Protein AF-A0A960IQA6-F1 (afdb_monomer_lite)

Foldseek 3Di:
DPCDDPVNVVVVVLVVVQVVCVVVVHDSCCSVVVPDCVCVVVVVVVVVVQCVQEDVPADDDKDWDPVVDPPIHIYHDPPDQEDDDDPRNVVVVVVVVVQRPDPPDNDDDDDDDDHRDPD

pLDDT: mean 88.97, std 11.74, range [44.94, 98.38]

Secondary structure (DSSP, 8-state):
--TTSHHHHHHHHHHHHHHHHHHHT--GGGGGGGG-TTTHHHHHHHHHHHHHHH-TT--S-EEEESTTSTT-EEEE----SS---THHHHHHHHHHHHHHTSTT------S--PPP---

Sequence (119 aa):
SELFGPDATEDLHLELLSESLVAAGLPAELLEASGNPAYDASVRSETTEALARTGDDVGTPIITFDPDNPEQTSFFGPVLNRIPRGDEAVELFDLVGKLVTTPGLSEIKRSLRGAPEFG

Radius of gyration: 18.69 Å; chains: 1; bounding box: 52×35×44 Å

Structure (mmCIF, N/CA/C/O backbone):
data_AF-A0A960IQA6-F1
#
_entry.id   AF-A0A960IQA6-F1
#
loop_
_atom_site.group_PDB
_atom_site.id
_atom_site.type_symbol
_atom_site.label_atom_id
_atom_site.label_alt_id
_atom_site.label_comp_id
_atom_site.label_asym_id
_atom_site.label_entity_id
_atom_site.label_seq_id
_atom_site.pdbx_PDB_ins_code
_atom_site.Cartn_x
_atom_site.Cartn_y
_atom_site.Cartn_z
_atom_site.occupancy
_atom_site.B_iso_or_equiv
_atom_site.auth_seq_id
_atom_site.auth_comp_id
_atom_site.auth_asym_id
_atom_site.auth_atom_id
_atom_site.pdbx_PDB_model_num
ATOM 1 N N . SER A 1 1 ? 34.603 -4.560 -8.985 1.00 50.03 1 SER A N 1
ATOM 2 C CA . SER A 1 1 ? 34.022 -3.318 -8.436 1.00 50.03 1 SER A CA 1
ATOM 3 C C . SER A 1 1 ? 33.092 -2.614 -9.423 1.00 50.03 1 SER A C 1
ATOM 5 O O . SER A 1 1 ? 32.561 -1.577 -9.062 1.00 50.03 1 SER A O 1
ATOM 7 N N . GLU A 1 2 ? 32.838 -3.175 -10.614 1.00 44.94 2 GLU A N 1
ATOM 8 C CA . GLU A 1 2 ? 31.987 -2.566 -11.656 1.00 44.94 2 GLU A CA 1
ATOM 9 C C . GLU A 1 2 ? 30.517 -3.034 -11.625 1.00 44.94 2 GLU A C 1
ATOM 11 O O . GLU A 1 2 ? 29.682 -2.468 -12.311 1.00 44.94 2 GLU A O 1
ATOM 16 N N . LEU A 1 3 ? 30.173 -4.026 -10.794 1.00 46.84 3 LEU A N 1
ATOM 17 C CA . LEU A 1 3 ? 28.836 -4.651 -10.752 1.00 46.84 3 LEU A CA 1
ATOM 18 C C . LEU A 1 3 ? 27.758 -3.849 -9.993 1.00 46.84 3 LEU A C 1
ATOM 20 O O . LEU A 1 3 ? 26.621 -4.293 -9.923 1.00 46.84 3 LEU A O 1
ATOM 24 N N . PHE A 1 4 ? 28.102 -2.697 -9.407 1.00 48.28 4 PHE A N 1
ATOM 25 C CA . PHE A 1 4 ? 27.174 -1.869 -8.615 1.00 48.28 4 PHE A CA 1
ATOM 26 C C . PHE A 1 4 ? 27.307 -0.367 -8.930 1.00 48.28 4 PHE A C 1
ATOM 28 O O . PHE A 1 4 ? 27.143 0.476 -8.049 1.00 48.28 4 PHE A O 1
ATOM 35 N N . GLY A 1 5 ? 27.676 -0.024 -10.168 1.00 45.00 5 GLY A N 1
ATOM 36 C CA . GLY A 1 5 ? 27.579 1.356 -10.656 1.00 45.00 5 GLY A CA 1
ATOM 37 C C . GLY A 1 5 ? 26.120 1.746 -10.949 1.00 45.00 5 GLY A C 1
ATOM 38 O O . GLY A 1 5 ? 25.310 0.852 -11.186 1.00 45.00 5 GLY A O 1
ATOM 39 N N . PRO A 1 6 ? 25.779 3.048 -10.958 1.00 58.88 6 PRO A N 1
ATOM 40 C CA . PRO A 1 6 ? 24.416 3.526 -11.231 1.00 58.88 6 PRO A CA 1
ATOM 41 C C . PRO A 1 6 ? 23.854 3.022 -12.576 1.00 58.88 6 PRO A C 1
ATOM 43 O O . PRO A 1 6 ? 22.694 2.619 -12.630 1.00 58.88 6 PRO A O 1
ATOM 46 N N . ASP A 1 7 ? 24.694 2.920 -13.610 1.00 57.97 7 ASP A N 1
ATOM 47 C CA . ASP A 1 7 ? 24.301 2.379 -14.922 1.00 57.97 7 ASP A CA 1
ATOM 48 C C . ASP A 1 7 ? 23.955 0.878 -14.857 1.00 57.97 7 ASP A C 1
ATOM 50 O O . ASP A 1 7 ? 22.974 0.434 -15.442 1.00 57.97 7 ASP A O 1
ATOM 54 N N . ALA A 1 8 ? 24.700 0.089 -14.069 1.00 57.31 8 ALA A N 1
ATOM 55 C CA . ALA A 1 8 ? 24.448 -1.348 -13.917 1.00 57.31 8 ALA A CA 1
ATOM 56 C C . ALA A 1 8 ? 23.132 -1.636 -13.174 1.00 57.31 8 ALA A C 1
ATOM 58 O O . ALA A 1 8 ? 22.506 -2.672 -13.392 1.00 57.31 8 ALA A O 1
ATOM 59 N N . THR A 1 9 ? 22.708 -0.729 -12.289 1.00 68.38 9 THR A N 1
ATOM 60 C CA . THR A 1 9 ? 21.388 -0.809 -11.655 1.00 68.38 9 THR A CA 1
ATOM 61 C C . THR A 1 9 ? 20.268 -0.443 -12.620 1.00 68.38 9 THR A C 1
ATOM 63 O O . THR A 1 9 ? 19.249 -1.123 -12.624 1.00 68.38 9 THR A O 1
ATOM 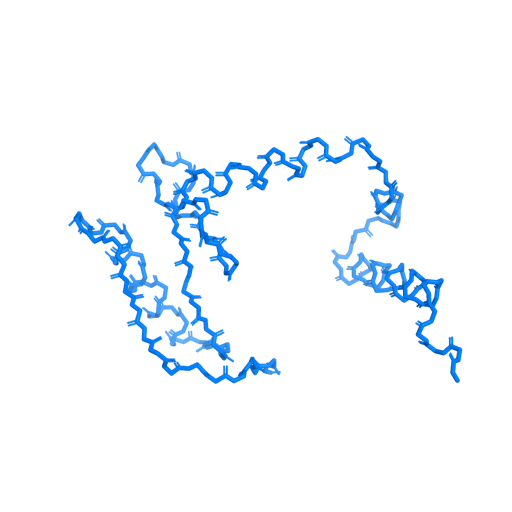66 N N . GLU A 1 10 ? 20.450 0.577 -13.461 1.00 72.44 10 GLU A N 1
ATOM 67 C CA . GLU A 1 10 ? 19.435 1.001 -14.431 1.00 72.44 10 GLU A CA 1
ATOM 68 C C . GLU A 1 10 ? 19.181 -0.073 -15.501 1.00 72.44 10 GLU A C 1
ATOM 70 O O . GLU A 1 10 ? 18.027 -0.425 -15.749 1.00 72.44 10 GLU A O 1
ATOM 75 N N . ASP A 1 11 ? 20.242 -0.693 -16.025 1.00 75.69 11 ASP A N 1
ATOM 76 C CA . ASP A 1 11 ? 20.135 -1.817 -16.964 1.00 75.69 11 ASP A CA 1
ATOM 77 C C . ASP A 1 11 ? 19.406 -3.023 -16.340 1.00 75.69 11 ASP A C 1
ATOM 79 O O . ASP A 1 11 ? 18.513 -3.604 -16.962 1.00 75.69 11 ASP A O 1
ATOM 83 N N . LEU A 1 12 ? 19.715 -3.355 -15.078 1.00 80.06 12 LEU A N 1
ATOM 84 C CA . LEU A 1 12 ? 19.034 -4.425 -14.337 1.00 80.06 12 LEU A CA 1
ATOM 85 C C . LEU A 1 12 ? 17.542 -4.116 -14.114 1.00 80.06 12 LEU A C 1
ATOM 87 O O . LEU A 1 12 ? 16.705 -5.019 -14.145 1.00 80.06 12 LEU A O 1
ATOM 91 N N . HIS A 1 13 ? 17.190 -2.847 -13.887 1.00 88.06 13 HIS A N 1
ATOM 92 C CA . HIS A 1 13 ? 15.797 -2.428 -13.733 1.00 88.06 13 HIS A CA 1
ATOM 93 C C . HIS A 1 13 ? 15.012 -2.579 -15.036 1.00 88.06 13 HIS A C 1
ATOM 95 O O . HIS A 1 13 ? 13.889 -3.083 -15.008 1.00 88.06 13 HIS A O 1
ATOM 101 N N . LEU A 1 14 ? 15.589 -2.188 -16.173 1.00 91.69 14 LEU A N 1
ATOM 102 C CA . LEU A 1 14 ? 14.929 -2.305 -17.473 1.00 91.69 14 LEU A CA 1
ATOM 103 C C . LEU A 1 14 ? 14.747 -3.764 -17.904 1.00 91.69 14 LEU A C 1
ATOM 105 O O . LEU A 1 14 ? 13.688 -4.109 -18.433 1.00 91.69 14 LEU A O 1
ATOM 109 N N . GLU A 1 15 ? 15.732 -4.626 -17.638 1.00 94.56 15 GLU A N 1
ATOM 110 C CA . GLU A 1 15 ? 15.612 -6.069 -17.875 1.00 94.56 15 GLU A CA 1
ATOM 111 C C . GLU A 1 15 ? 14.453 -6.660 -17.059 1.00 94.56 15 GLU A C 1
ATOM 113 O O . GLU A 1 15 ? 13.540 -7.258 -17.632 1.00 94.56 15 GLU A O 1
ATOM 118 N N . LEU A 1 16 ? 14.408 -6.387 -15.748 1.00 95.38 16 LEU A N 1
ATOM 119 C CA . LEU A 1 16 ? 13.327 -6.846 -14.873 1.00 95.38 16 LEU A CA 1
ATOM 120 C C . LEU A 1 16 ? 11.947 -6.341 -15.327 1.00 95.38 16 LEU A C 1
ATOM 122 O O . LEU A 1 16 ? 10.971 -7.095 -15.301 1.00 95.38 16 LEU A O 1
ATOM 126 N N . LEU A 1 17 ? 11.840 -5.071 -15.728 1.00 96.06 17 LEU A N 1
ATOM 127 C CA . LEU A 1 17 ? 10.585 -4.498 -16.221 1.00 96.06 17 LEU A CA 1
ATOM 128 C C . LEU A 1 17 ? 10.134 -5.175 -17.519 1.00 96.06 17 LEU A C 1
ATOM 130 O O . LEU A 1 17 ? 8.957 -5.505 -17.657 1.00 96.06 17 LEU A O 1
ATOM 134 N N . SER A 1 18 ? 11.062 -5.428 -18.442 1.00 96.94 18 SER A N 1
ATOM 135 C CA . SER A 1 18 ? 10.785 -6.115 -19.705 1.00 96.94 18 SER A CA 1
ATOM 136 C C . SER A 1 18 ? 10.275 -7.537 -19.460 1.00 96.94 18 SER A C 1
ATOM 138 O O . SER A 1 18 ? 9.211 -7.916 -19.956 1.00 96.94 18 SER A O 1
ATOM 140 N N . GLU A 1 19 ? 10.971 -8.303 -18.614 1.00 97.75 19 GLU A N 1
ATOM 141 C CA . GLU A 1 19 ? 10.555 -9.652 -18.218 1.00 97.75 19 GLU A CA 1
ATOM 142 C C . GLU A 1 19 ? 9.186 -9.653 -17.526 1.00 97.75 19 GLU A C 1
ATOM 144 O O . GLU A 1 19 ? 8.349 -10.515 -17.802 1.00 97.75 19 GLU A O 1
ATOM 149 N N . SER A 1 20 ? 8.923 -8.657 -16.675 1.00 97.25 20 SER A N 1
ATOM 150 C CA . SER A 1 20 ? 7.643 -8.505 -15.976 1.00 97.25 20 SER A CA 1
ATOM 151 C C . SER A 1 20 ? 6.486 -8.233 -16.941 1.00 97.25 20 SER A C 1
ATOM 153 O O . SER A 1 20 ? 5.415 -8.822 -16.789 1.00 97.25 20 SER A O 1
ATOM 155 N N . LEU A 1 21 ? 6.689 -7.387 -17.958 1.00 97.81 21 LEU A N 1
ATOM 156 C CA . LEU A 1 21 ? 5.681 -7.126 -18.991 1.00 97.81 21 LEU A CA 1
ATOM 157 C C . LEU A 1 21 ? 5.380 -8.386 -19.806 1.00 97.81 21 LEU A C 1
ATOM 159 O O . LEU A 1 21 ? 4.210 -8.708 -20.014 1.00 97.81 21 LEU A O 1
ATOM 163 N N . VAL A 1 22 ? 6.410 -9.143 -20.198 1.00 98.25 22 VAL A N 1
ATOM 164 C CA . VAL A 1 22 ? 6.240 -10.427 -20.897 1.00 98.25 22 VAL A CA 1
ATOM 165 C C . VAL A 1 22 ? 5.471 -11.425 -20.030 1.00 98.25 22 VAL A C 1
ATOM 167 O O . VAL A 1 22 ? 4.5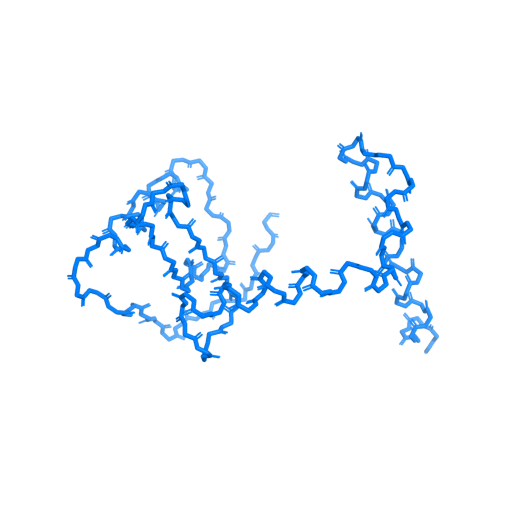15 -12.036 -20.509 1.00 98.25 22 VAL A O 1
ATOM 170 N N . ALA A 1 23 ? 5.835 -11.563 -18.752 1.00 98.06 23 ALA A N 1
ATOM 171 C CA . ALA A 1 23 ? 5.163 -12.462 -17.814 1.00 98.06 23 ALA A CA 1
ATOM 172 C C . ALA A 1 23 ? 3.687 -12.087 -17.587 1.00 98.06 23 ALA A C 1
ATOM 174 O O . ALA A 1 23 ? 2.843 -12.970 -17.437 1.00 98.06 23 ALA A O 1
ATOM 175 N N . ALA A 1 24 ? 3.368 -10.790 -17.601 1.00 97.81 24 ALA A N 1
ATOM 176 C CA . ALA A 1 24 ? 2.005 -10.274 -17.495 1.00 97.81 24 ALA A CA 1
ATOM 177 C C . ALA A 1 24 ? 1.227 -10.282 -18.830 1.00 97.81 24 ALA A C 1
ATOM 179 O O . ALA A 1 24 ? 0.031 -9.989 -18.835 1.00 97.81 24 ALA A O 1
ATOM 180 N N . GLY A 1 25 ? 1.874 -10.605 -19.958 1.00 97.94 25 GLY A N 1
ATOM 181 C CA . GLY A 1 25 ? 1.267 -10.553 -21.293 1.00 97.94 25 GLY A CA 1
ATOM 182 C C . GLY A 1 25 ? 0.953 -9.132 -21.774 1.00 97.94 25 GLY A C 1
ATOM 183 O O . GLY A 1 25 ? 0.009 -8.937 -22.541 1.00 97.94 25 GLY A O 1
ATOM 184 N N . LEU A 1 26 ? 1.707 -8.140 -21.297 1.00 98.25 26 LEU A N 1
ATOM 185 C CA . LEU A 1 26 ? 1.514 -6.724 -21.596 1.00 98.25 26 LEU A CA 1
ATOM 186 C C . LEU A 1 26 ? 2.431 -6.241 -22.740 1.00 98.25 26 LEU A C 1
ATOM 188 O O . LEU A 1 26 ? 3.489 -6.830 -22.969 1.00 98.25 26 LEU A O 1
ATOM 192 N N . PRO A 1 27 ? 2.050 -5.170 -23.466 1.00 98.06 27 PRO A N 1
ATOM 193 C CA . PRO A 1 27 ? 2.843 -4.640 -24.576 1.00 98.06 27 PRO A CA 1
ATOM 194 C C . PRO A 1 27 ? 4.198 -4.074 -24.120 1.00 98.06 27 PRO A C 1
ATOM 196 O O . PRO A 1 27 ? 4.287 -3.418 -23.080 1.00 98.06 27 PRO A O 1
ATOM 199 N N . ALA A 1 28 ? 5.247 -4.292 -24.920 1.00 96.81 28 ALA A N 1
ATOM 200 C CA . ALA A 1 28 ? 6.611 -3.849 -24.612 1.00 96.81 28 ALA A CA 1
ATOM 201 C C . ALA A 1 28 ? 6.756 -2.317 -24.620 1.00 96.81 28 ALA A C 1
ATOM 203 O O . ALA A 1 28 ? 7.631 -1.775 -23.950 1.00 96.81 28 ALA A O 1
ATOM 204 N N . GLU A 1 29 ? 5.870 -1.614 -25.327 1.00 96.25 29 GLU A N 1
ATOM 205 C CA . GLU A 1 29 ? 5.829 -0.152 -25.411 1.00 96.25 29 GLU A CA 1
ATOM 206 C C . GLU A 1 29 ? 5.597 0.502 -24.036 1.00 96.25 29 GLU A C 1
ATOM 208 O O . GLU A 1 29 ? 5.959 1.658 -23.832 1.00 96.25 29 GLU A O 1
ATOM 213 N N . LEU A 1 30 ? 5.059 -0.234 -23.052 1.00 96.69 30 LEU A N 1
ATOM 214 C CA . LEU A 1 30 ? 4.919 0.259 -21.679 1.00 96.69 30 LEU A CA 1
ATOM 215 C C . LEU A 1 30 ? 6.266 0.516 -20.983 1.00 96.69 30 LEU A C 1
ATOM 217 O O . LEU A 1 30 ? 6.294 1.274 -20.015 1.00 96.69 30 LEU A O 1
ATOM 221 N N . LEU A 1 31 ? 7.384 -0.033 -21.479 1.00 95.69 31 LEU A N 1
ATOM 222 C CA . LEU A 1 31 ? 8.725 0.297 -20.971 1.00 95.69 31 LEU A CA 1
ATOM 223 C C . LEU A 1 31 ? 9.042 1.787 -21.088 1.00 95.69 31 LEU A C 1
ATOM 225 O O . LEU A 1 31 ? 9.734 2.334 -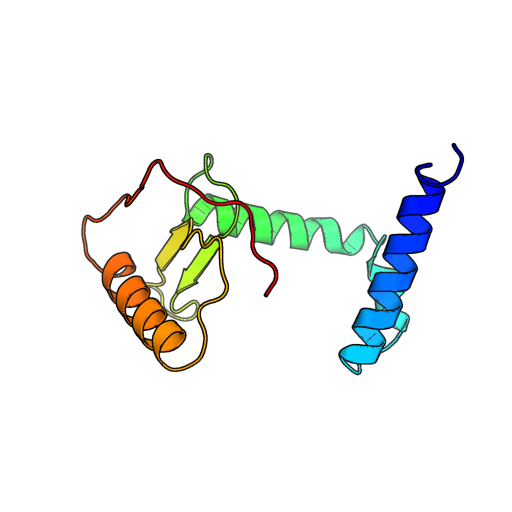20.229 1.00 95.69 31 LEU A O 1
ATOM 229 N N . GLU A 1 32 ? 8.490 2.465 -22.098 1.00 93.81 32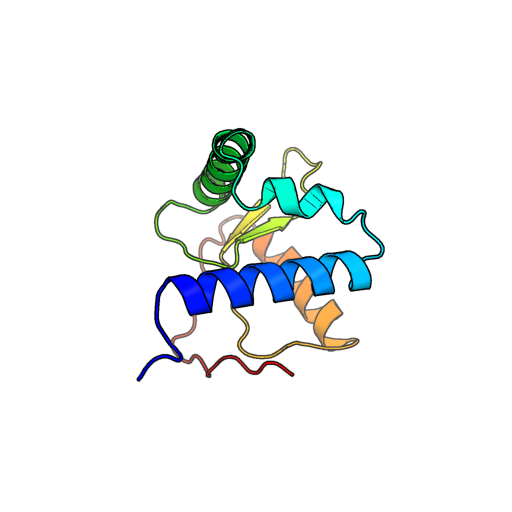 GLU A N 1
ATOM 230 C CA . GLU A 1 32 ? 8.676 3.906 -22.286 1.00 93.81 32 GLU A CA 1
ATOM 231 C C . GLU A 1 32 ? 8.148 4.718 -21.093 1.00 93.81 32 GLU A C 1
ATOM 233 O O . GLU A 1 32 ? 8.590 5.844 -20.870 1.00 93.81 32 GLU A O 1
ATOM 238 N N . ALA A 1 33 ? 7.238 4.157 -20.286 1.00 94.12 33 ALA A N 1
ATOM 239 C CA . ALA A 1 33 ? 6.729 4.810 -19.086 1.00 94.12 33 ALA A CA 1
ATOM 240 C C . ALA A 1 33 ? 7.747 4.865 -17.934 1.00 94.12 33 ALA A C 1
ATOM 242 O O . ALA A 1 33 ? 7.646 5.767 -17.106 1.00 94.12 33 ALA A O 1
ATOM 243 N N . SER A 1 34 ? 8.738 3.961 -17.889 1.00 91.62 34 SER A N 1
ATOM 244 C CA . SER A 1 34 ? 9.661 3.799 -16.749 1.00 91.62 34 SER A CA 1
ATOM 245 C C . SER A 1 34 ? 10.425 5.072 -16.375 1.00 91.62 34 SER A C 1
ATOM 247 O O . SER A 1 34 ? 10.737 5.278 -15.206 1.00 91.62 34 SER A O 1
ATOM 249 N N . GLY A 1 35 ? 10.750 5.910 -17.361 1.00 87.81 35 GLY A N 1
ATOM 250 C CA . GLY A 1 35 ? 11.462 7.177 -17.170 1.00 87.81 35 GLY A CA 1
ATOM 251 C C . GLY A 1 35 ? 10.658 8.394 -17.618 1.00 87.81 35 GLY A C 1
ATOM 252 O O . GLY A 1 35 ? 11.227 9.470 -17.799 1.00 87.81 35 GLY A O 1
ATOM 253 N N . ASN A 1 36 ? 9.355 8.236 -17.868 1.00 94.12 36 ASN A N 1
ATOM 254 C CA . ASN A 1 36 ? 8.539 9.302 -18.430 1.00 94.12 36 ASN A CA 1
ATOM 255 C C . ASN A 1 36 ? 7.935 10.181 -17.318 1.00 94.12 36 ASN A C 1
ATOM 257 O O . ASN A 1 36 ? 7.000 9.748 -16.637 1.00 94.12 36 ASN A O 1
ATOM 261 N N . PRO A 1 37 ? 8.371 11.449 -17.184 1.00 95.88 37 PRO A N 1
ATOM 262 C CA . PRO A 1 37 ? 7.901 12.338 -16.124 1.00 95.88 37 PRO A CA 1
ATOM 263 C C . PRO A 1 37 ? 6.422 12.731 -16.264 1.00 95.88 37 PRO A C 1
ATOM 265 O O . PRO A 1 37 ? 5.863 13.345 -15.356 1.00 95.88 37 PRO A O 1
ATOM 268 N N . ALA A 1 38 ? 5.758 12.394 -17.377 1.00 97.19 38 ALA A N 1
ATOM 269 C CA . ALA A 1 38 ? 4.321 12.608 -17.536 1.00 97.19 38 ALA A CA 1
ATOM 270 C C . ALA A 1 38 ? 3.488 11.853 -16.482 1.00 97.19 38 ALA A C 1
ATOM 272 O O . ALA A 1 38 ? 2.401 12.312 -16.133 1.00 97.19 38 ALA A O 1
ATOM 273 N N . TYR A 1 39 ? 3.997 10.735 -15.949 1.00 96.31 39 TYR A N 1
ATOM 274 C CA . TYR A 1 39 ? 3.298 9.926 -14.943 1.00 96.31 39 TYR A CA 1
ATOM 275 C C . TYR A 1 39 ? 3.593 10.349 -13.499 1.00 96.31 39 TYR A C 1
ATOM 277 O O . TYR A 1 39 ? 2.807 10.049 -12.599 1.00 96.31 39 TYR A O 1
ATOM 285 N N . ASP A 1 40 ? 4.665 11.111 -13.273 1.00 96.19 40 ASP A N 1
ATOM 286 C CA . ASP A 1 40 ? 5.109 11.535 -11.944 1.00 96.19 40 ASP A CA 1
ATOM 287 C C . ASP A 1 40 ? 4.007 12.212 -11.122 1.00 96.19 40 ASP A C 1
ATOM 289 O O . ASP A 1 40 ? 3.880 11.985 -9.920 1.00 96.19 40 ASP A O 1
ATOM 293 N N . ALA A 1 41 ? 3.231 13.096 -11.754 1.00 97.38 41 ALA A N 1
ATOM 294 C CA . ALA A 1 41 ? 2.175 13.833 -11.069 1.00 97.38 41 ALA A CA 1
ATOM 295 C C . ALA A 1 41 ? 1.078 12.890 -10.549 1.00 97.38 41 ALA A C 1
ATOM 297 O O . ALA A 1 41 ? 0.628 13.061 -9.417 1.00 97.38 41 ALA A O 1
ATOM 298 N N . SER A 1 42 ? 0.706 11.876 -11.339 1.00 97.12 42 SER A N 1
ATOM 299 C CA . SER A 1 42 ? -0.284 10.865 -10.946 1.00 97.12 42 SER A CA 1
ATOM 300 C C . SER A 1 42 ? 0.241 10.012 -9.797 1.00 97.12 42 SER A C 1
ATOM 302 O O . SER A 1 42 ? -0.393 9.940 -8.749 1.00 97.12 42 SER A O 1
ATOM 304 N N . VAL A 1 43 ? 1.455 9.467 -9.937 1.00 95.44 43 VAL A N 1
ATOM 305 C CA . VAL A 1 43 ? 2.085 8.612 -8.916 1.00 95.44 43 VAL A CA 1
ATOM 306 C C . VAL A 1 43 ? 2.241 9.353 -7.583 1.00 95.44 43 VAL A C 1
ATOM 308 O O . VAL A 1 43 ? 1.940 8.804 -6.520 1.00 95.44 43 VAL A O 1
ATOM 311 N N . ARG A 1 44 ? 2.659 10.629 -7.610 1.00 95.56 44 ARG A N 1
ATOM 312 C CA . ARG A 1 44 ? 2.738 11.462 -6.396 1.00 95.56 44 ARG A CA 1
ATOM 313 C C . ARG A 1 44 ? 1.365 11.730 -5.788 1.00 95.56 44 ARG A C 1
ATOM 315 O O . ARG A 1 44 ? 1.253 11.721 -4.564 1.00 95.56 44 ARG A O 1
ATOM 322 N N . SER A 1 45 ? 0.346 11.982 -6.611 1.00 95.88 45 SER A N 1
ATOM 323 C CA . SER A 1 45 ? -1.023 12.214 -6.137 1.00 95.88 45 SER A CA 1
ATOM 324 C C . SER A 1 45 ? -1.574 10.980 -5.425 1.00 95.88 45 SER A C 1
ATOM 326 O O . SER A 1 45 ? -2.039 11.095 -4.297 1.00 95.88 45 SER A O 1
ATOM 328 N N . GLU A 1 46 ? -1.448 9.800 -6.032 1.00 92.31 46 GLU A N 1
ATOM 329 C CA . GLU A 1 46 ? -1.902 8.529 -5.449 1.00 92.31 46 GLU A CA 1
ATOM 330 C C . GLU A 1 46 ? -1.147 8.191 -4.156 1.00 92.31 46 GLU A C 1
ATOM 332 O O . GLU A 1 46 ? -1.749 7.788 -3.161 1.00 92.31 46 GLU A O 1
ATOM 337 N N . THR A 1 47 ? 0.167 8.437 -4.124 1.00 91.50 47 THR A N 1
ATOM 338 C CA . THR A 1 47 ? 0.974 8.259 -2.905 1.00 91.50 47 THR A CA 1
ATOM 339 C C . THR A 1 47 ? 0.522 9.211 -1.794 1.00 91.50 47 THR A C 1
ATOM 341 O O . THR A 1 47 ? 0.385 8.804 -0.642 1.00 91.50 47 THR A O 1
ATOM 344 N N . THR A 1 48 ? 0.265 10.477 -2.137 1.00 92.50 48 THR A N 1
ATOM 345 C CA . THR A 1 48 ? -0.221 11.488 -1.184 1.00 92.50 48 THR A CA 1
ATOM 346 C C . THR A 1 48 ? -1.587 11.099 -0.634 1.00 92.50 48 THR A C 1
ATOM 348 O O . THR A 1 48 ? -1.820 11.210 0.565 1.00 92.50 48 THR A O 1
ATOM 351 N N . GLU A 1 49 ? -2.480 10.606 -1.491 1.00 91.44 49 GLU A N 1
ATOM 352 C CA . GLU A 1 49 ? -3.798 10.130 -1.089 1.00 91.44 49 GLU A CA 1
ATOM 353 C C . GLU A 1 49 ? -3.710 8.939 -0.127 1.00 91.44 49 GLU A C 1
ATOM 355 O O . GLU A 1 49 ? -4.385 8.941 0.903 1.00 91.44 49 GLU A O 1
ATOM 360 N N . ALA A 1 50 ? -2.851 7.956 -0.412 1.00 90.69 50 ALA A N 1
ATOM 361 C CA . ALA A 1 50 ? -2.643 6.814 0.473 1.00 90.69 50 ALA A CA 1
ATOM 362 C C . ALA A 1 50 ? -2.162 7.252 1.868 1.00 90.69 50 ALA A C 1
ATOM 364 O O . ALA A 1 50 ? -2.742 6.832 2.869 1.00 90.69 50 ALA A O 1
ATOM 365 N N . LEU A 1 51 ? -1.161 8.139 1.936 1.00 91.88 51 LEU A N 1
ATOM 366 C CA . LEU A 1 51 ? -0.622 8.656 3.200 1.00 91.88 51 LEU A CA 1
ATOM 367 C C . LEU A 1 51 ? -1.651 9.491 3.971 1.00 91.88 51 LEU A C 1
ATOM 369 O O . LEU A 1 51 ? -1.848 9.270 5.166 1.00 91.88 51 LEU A O 1
ATOM 373 N N . ALA A 1 52 ? -2.373 10.387 3.292 1.00 90.50 52 ALA A N 1
ATOM 374 C CA . ALA A 1 52 ? -3.384 11.243 3.915 1.00 90.50 52 ALA A CA 1
ATOM 375 C C . ALA A 1 52 ? -4.509 10.441 4.592 1.00 90.50 52 ALA A C 1
ATOM 377 O O . ALA A 1 52 ? -5.107 10.906 5.564 1.00 90.50 52 ALA A O 1
ATOM 378 N N . ARG A 1 53 ? -4.794 9.228 4.103 1.00 89.38 53 ARG A N 1
ATOM 379 C CA . ARG A 1 53 ? -5.816 8.340 4.670 1.00 89.38 53 ARG A CA 1
ATOM 380 C C . ARG A 1 53 ? -5.326 7.535 5.884 1.00 89.38 53 ARG A C 1
ATOM 382 O O . ARG A 1 53 ? -6.158 7.018 6.624 1.00 89.38 53 ARG A O 1
ATOM 389 N N . THR A 1 54 ? -4.015 7.417 6.102 1.00 87.50 54 THR A N 1
ATOM 390 C CA . THR A 1 54 ? -3.422 6.597 7.181 1.00 87.50 54 THR A CA 1
ATOM 391 C C . THR A 1 54 ? -2.589 7.376 8.200 1.00 87.50 54 THR A C 1
ATOM 393 O O . THR A 1 54 ? -2.272 6.832 9.257 1.00 87.50 54 THR A O 1
ATOM 396 N N . GLY A 1 55 ? -2.255 8.633 7.903 1.00 83.75 55 GLY A N 1
ATOM 397 C CA . GLY A 1 55 ? -1.376 9.497 8.694 1.00 83.75 55 GLY A CA 1
ATOM 398 C C . GLY A 1 55 ? 0.027 9.625 8.089 1.00 83.75 55 GLY A C 1
ATOM 399 O O . GLY A 1 55 ? 0.519 8.702 7.445 1.00 83.75 55 GLY A O 1
ATOM 400 N N . ASP A 1 56 ? 0.679 10.766 8.323 1.00 74.12 56 ASP A N 1
ATOM 401 C CA . ASP A 1 56 ? 1.950 11.139 7.672 1.00 74.12 56 ASP A CA 1
ATOM 402 C C . ASP A 1 56 ? 3.177 10.345 8.171 1.00 74.12 56 ASP A C 1
ATOM 404 O O . ASP A 1 56 ? 4.203 10.296 7.496 1.00 74.12 56 ASP A O 1
ATOM 408 N N . ASP A 1 57 ? 3.075 9.692 9.334 1.00 80.56 57 ASP A N 1
ATOM 409 C CA . ASP A 1 57 ? 4.183 8.982 9.996 1.00 80.56 57 ASP A CA 1
ATOM 410 C C . ASP A 1 57 ? 4.173 7.457 9.754 1.00 80.56 57 ASP A C 1
ATOM 412 O O . ASP A 1 57 ? 4.739 6.684 10.539 1.00 80.56 57 ASP A O 1
ATOM 416 N N . VAL A 1 58 ? 3.517 6.989 8.685 1.00 85.38 58 VAL A N 1
ATOM 417 C CA . VAL A 1 58 ? 3.464 5.558 8.339 1.00 85.38 58 VAL A CA 1
ATOM 418 C C . VAL A 1 58 ? 4.323 5.215 7.121 1.00 85.38 58 VAL A C 1
ATOM 420 O O . VAL A 1 58 ? 4.568 6.033 6.240 1.00 85.38 58 VAL A O 1
ATOM 423 N N . GLY A 1 59 ? 4.797 3.969 7.082 1.00 86.88 59 GLY A N 1
ATOM 424 C CA . GLY A 1 59 ? 5.480 3.397 5.921 1.00 86.88 59 GLY A CA 1
ATOM 425 C C . GLY A 1 59 ? 4.550 2.504 5.103 1.00 86.88 59 GLY A C 1
ATOM 426 O O . GLY A 1 59 ? 3.332 2.632 5.140 1.00 86.88 59 GLY A O 1
ATOM 427 N N . THR A 1 60 ? 5.126 1.526 4.412 1.00 89.94 60 THR A N 1
ATOM 428 C CA . THR A 1 60 ? 4.378 0.459 3.737 1.00 89.94 60 THR A CA 1
ATOM 429 C C . THR A 1 60 ? 4.270 -0.784 4.633 1.00 89.94 60 THR A C 1
ATOM 431 O O . THR A 1 60 ? 5.152 -1.019 5.470 1.00 89.94 60 THR A O 1
ATOM 434 N N . PRO A 1 61 ? 3.210 -1.605 4.498 1.00 92.69 61 PRO A N 1
ATOM 435 C CA . PRO A 1 61 ? 2.112 -1.524 3.527 1.00 92.69 61 PRO A CA 1
ATOM 436 C C . PRO A 1 61 ? 0.941 -0.630 3.981 1.00 92.69 61 PRO A C 1
ATOM 438 O O . PRO A 1 61 ? 0.636 -0.564 5.171 1.00 92.69 61 PRO A O 1
ATOM 441 N N . ILE A 1 62 ? 0.261 -0.003 3.014 1.00 94.44 62 ILE A N 1
ATOM 442 C CA . ILE A 1 62 ? -1.016 0.711 3.188 1.00 94.44 62 ILE A CA 1
ATOM 443 C C . ILE A 1 62 ? -2.079 -0.012 2.361 1.00 94.44 62 ILE A C 1
ATOM 445 O O . ILE A 1 62 ? -1.831 -0.341 1.200 1.00 94.44 62 ILE A O 1
ATOM 449 N N . ILE A 1 63 ? -3.251 -0.252 2.947 1.00 93.56 63 ILE A N 1
ATOM 450 C CA . ILE A 1 63 ? -4.382 -0.903 2.276 1.00 93.56 63 ILE A CA 1
ATOM 451 C C . ILE A 1 63 ? -5.637 -0.055 2.483 1.00 93.56 63 ILE A C 1
ATOM 453 O O . ILE A 1 63 ? -5.920 0.365 3.603 1.00 93.56 63 ILE A O 1
ATOM 457 N N . THR A 1 64 ? -6.396 0.164 1.405 1.00 92.06 64 THR A N 1
ATOM 458 C CA . THR A 1 64 ? -7.782 0.652 1.471 1.00 92.06 64 THR A CA 1
ATOM 459 C C . THR A 1 64 ? -8.728 -0.536 1.337 1.00 92.06 64 THR A C 1
ATOM 461 O O . THR A 1 64 ? -8.646 -1.296 0.374 1.00 92.06 64 THR A O 1
ATOM 464 N N . PHE A 1 65 ? -9.622 -0.689 2.304 1.00 89.94 65 PHE A N 1
ATOM 465 C CA . PHE A 1 65 ? -10.698 -1.670 2.308 1.00 89.94 65 PHE A CA 1
ATOM 466 C C . PHE A 1 65 ? -11.983 -1.036 1.773 1.00 89.94 65 PHE A C 1
ATOM 468 O O . PHE A 1 65 ? -12.318 0.078 2.174 1.00 89.94 65 PHE A O 1
ATOM 475 N N . ASP A 1 66 ? -12.695 -1.773 0.915 1.00 87.31 66 ASP A N 1
ATOM 476 C CA . ASP A 1 66 ? -13.959 -1.355 0.286 1.00 87.31 66 ASP A CA 1
ATOM 477 C C . ASP A 1 66 ? -13.877 0.028 -0.403 1.00 87.31 66 ASP A C 1
ATOM 479 O O . ASP A 1 66 ? -14.605 0.946 -0.034 1.00 87.31 66 ASP A O 1
ATOM 483 N N . PRO A 1 67 ? -12.957 0.221 -1.374 1.00 88.44 67 PRO A N 1
ATOM 484 C CA . PRO A 1 67 ? -12.621 1.544 -1.916 1.00 88.44 67 PRO A CA 1
ATOM 485 C C . PRO A 1 67 ? -13.770 2.255 -2.651 1.00 88.44 67 PRO A C 1
ATOM 487 O O . PRO A 1 67 ? -13.715 3.467 -2.845 1.00 88.44 67 PRO A O 1
ATOM 490 N N . ASP A 1 68 ? -14.810 1.522 -3.052 1.00 89.69 68 ASP A N 1
ATOM 491 C CA . ASP A 1 68 ? -15.990 2.078 -3.722 1.00 89.69 68 ASP A CA 1
ATOM 492 C C . ASP A 1 68 ? -17.056 2.584 -2.728 1.00 89.69 68 ASP A C 1
ATOM 494 O O . ASP A 1 68 ? -18.058 3.186 -3.126 1.00 89.69 68 ASP A O 1
ATOM 498 N N . ASN A 1 69 ? -16.861 2.353 -1.426 1.00 88.69 69 ASN A N 1
ATOM 499 C CA . ASN A 1 69 ? -17.791 2.732 -0.371 1.00 88.69 69 ASN A CA 1
ATOM 500 C C . ASN A 1 69 ? -17.382 4.071 0.274 1.00 88.69 69 ASN A C 1
ATOM 502 O O . ASN A 1 69 ? -16.214 4.261 0.617 1.00 88.69 69 ASN A O 1
ATOM 506 N N . PRO A 1 70 ? -18.315 5.015 0.513 1.00 84.50 70 PRO A N 1
ATOM 507 C CA . PRO A 1 70 ? -18.014 6.241 1.260 1.00 84.50 70 PRO A CA 1
ATOM 508 C C . PRO A 1 70 ? -17.483 5.994 2.683 1.00 84.50 70 PRO A C 1
ATOM 510 O O . PRO A 1 70 ? -16.817 6.865 3.237 1.00 84.50 70 PRO A O 1
ATOM 513 N N . GLU A 1 71 ? -17.755 4.825 3.265 1.00 83.81 71 GLU A N 1
ATOM 514 C CA . GLU A 1 71 ? -17.242 4.378 4.566 1.00 83.81 71 GLU A CA 1
ATOM 515 C C . GLU A 1 71 ? -15.960 3.526 4.446 1.00 83.81 71 GLU A C 1
ATOM 517 O O . GLU A 1 71 ? -15.590 2.820 5.388 1.00 83.81 71 GLU A O 1
ATOM 522 N N . GLN A 1 72 ? -15.270 3.582 3.296 1.00 89.81 72 GLN A N 1
ATOM 523 C CA . GLN A 1 72 ? -13.982 2.918 3.085 1.00 89.81 72 GLN A CA 1
ATOM 524 C C . GLN A 1 72 ? -13.017 3.197 4.239 1.00 89.81 72 GLN A C 1
ATOM 526 O O . GLN A 1 72 ? -12.935 4.306 4.777 1.00 89.81 72 GLN A O 1
ATOM 531 N N . THR A 1 73 ? -12.229 2.190 4.594 1.00 90.94 73 THR A N 1
ATOM 532 C CA . THR A 1 73 ? -11.236 2.319 5.660 1.00 90.94 73 THR A CA 1
ATOM 533 C C . THR A 1 73 ? -9.850 2.092 5.100 1.00 90.94 73 THR A C 1
ATOM 535 O O . THR A 1 73 ? -9.597 1.085 4.447 1.00 90.94 73 THR A O 1
ATOM 538 N N . SER A 1 74 ? -8.935 3.016 5.373 1.00 92.69 74 SER A N 1
ATOM 539 C CA . SER A 1 74 ? -7.520 2.854 5.036 1.00 92.69 74 SER A CA 1
ATOM 540 C C . SER A 1 74 ? -6.699 2.678 6.299 1.00 92.69 74 SER A C 1
ATOM 542 O O . SER A 1 74 ? -6.981 3.308 7.316 1.00 92.69 74 SER A O 1
ATOM 544 N N . PHE A 1 75 ? -5.687 1.820 6.249 1.00 92.62 75 PHE A N 1
ATOM 545 C CA . PHE A 1 75 ? -4.854 1.533 7.411 1.00 92.62 75 PHE A CA 1
ATOM 546 C C . PHE A 1 75 ? -3.437 1.122 7.009 1.00 92.62 75 PHE A C 1
ATOM 548 O O . PHE A 1 75 ? -3.192 0.613 5.913 1.00 92.62 75 PHE A O 1
ATOM 555 N N . PHE A 1 76 ? -2.503 1.338 7.933 1.00 93.56 76 PHE A N 1
ATOM 556 C CA . PHE A 1 76 ? -1.148 0.808 7.858 1.00 93.56 76 PHE A CA 1
ATOM 557 C C . PHE A 1 76 ? -1.123 -0.645 8.358 1.00 93.56 76 PHE A C 1
ATOM 559 O O . PHE A 1 76 ? -1.526 -0.933 9.488 1.00 93.56 76 PHE A O 1
ATOM 566 N N . GLY A 1 77 ? -0.612 -1.561 7.535 1.00 92.81 77 GLY A N 1
ATOM 567 C CA . GLY A 1 77 ? -0.556 -2.997 7.812 1.00 92.81 77 GLY A CA 1
ATOM 568 C C . GLY A 1 77 ? -1.543 -3.843 6.983 1.00 92.81 77 GLY A C 1
ATOM 569 O O . GLY A 1 77 ? -2.121 -3.343 6.024 1.00 92.81 77 GLY A O 1
ATOM 570 N N . PRO A 1 78 ? -1.720 -5.138 7.328 1.00 93.56 78 PRO A N 1
ATOM 571 C CA . PRO A 1 78 ? -0.954 -5.863 8.340 1.00 93.56 78 PRO A CA 1
ATOM 572 C C . PRO A 1 78 ? 0.518 -6.002 7.923 1.00 93.56 78 PRO A C 1
ATOM 574 O O . PRO A 1 78 ? 0.838 -6.315 6.780 1.00 93.56 78 PRO A O 1
ATOM 577 N N . VAL A 1 79 ? 1.440 -5.778 8.862 1.00 93.31 79 VAL A N 1
ATOM 578 C CA . VAL A 1 79 ? 2.880 -5.958 8.614 1.00 93.31 79 VAL A CA 1
ATOM 579 C C . VAL A 1 79 ? 3.240 -7.424 8.849 1.00 93.31 79 VAL A C 1
ATOM 581 O O . VAL A 1 79 ? 3.328 -7.869 9.997 1.00 93.31 79 VAL A O 1
ATOM 584 N N . LEU A 1 80 ? 3.448 -8.173 7.767 1.00 93.19 80 LEU A N 1
ATOM 585 C CA . LEU A 1 80 ? 3.726 -9.610 7.794 1.00 93.19 80 LEU A CA 1
ATOM 586 C C . LEU A 1 80 ? 5.170 -9.888 7.376 1.00 93.19 80 LEU A C 1
ATOM 588 O O . LEU A 1 80 ? 5.663 -9.314 6.411 1.00 93.19 80 LEU A O 1
ATOM 592 N N . ASN A 1 81 ? 5.847 -10.785 8.095 1.00 93.81 81 ASN A N 1
ATOM 593 C CA . ASN A 1 81 ? 7.186 -11.244 7.721 1.00 93.81 81 ASN A CA 1
ATOM 594 C C . ASN A 1 81 ? 7.161 -12.531 6.885 1.00 93.81 81 ASN A C 1
ATOM 596 O O . ASN A 1 81 ? 8.203 -12.917 6.385 1.00 93.81 81 ASN A O 1
ATOM 600 N N . ARG A 1 82 ? 6.007 -13.192 6.747 1.00 94.38 82 ARG A N 1
ATOM 601 C CA . ARG A 1 82 ? 5.816 -14.402 5.938 1.00 94.38 82 ARG A CA 1
ATOM 602 C C . ARG A 1 82 ? 4.501 -14.313 5.178 1.00 94.38 82 ARG A C 1
ATOM 604 O O . ARG A 1 82 ? 3.576 -13.640 5.634 1.00 94.38 82 ARG A O 1
ATOM 611 N N . ILE A 1 83 ? 4.401 -15.036 4.070 1.00 95.56 83 ILE A N 1
ATOM 612 C CA . ILE A 1 83 ? 3.188 -15.090 3.249 1.00 95.56 83 ILE A CA 1
ATOM 613 C C . ILE A 1 83 ? 2.214 -16.120 3.859 1.00 95.56 83 ILE A C 1
ATOM 615 O O . ILE A 1 83 ? 2.535 -17.312 3.837 1.00 95.56 83 ILE A O 1
ATOM 619 N N . PRO A 1 84 ? 1.045 -15.719 4.402 1.00 96.12 84 PRO A N 1
ATOM 620 C CA . PRO A 1 84 ? -0.003 -16.674 4.758 1.00 96.12 84 PRO A CA 1
ATOM 621 C C . PRO A 1 84 ? -0.562 -17.309 3.476 1.00 96.12 84 PRO A C 1
ATOM 623 O O . PRO A 1 84 ? -0.652 -16.650 2.437 1.00 96.12 84 PRO A O 1
ATOM 626 N N . ARG A 1 85 ? -0.920 -18.597 3.515 1.00 96.25 85 ARG A N 1
ATOM 627 C CA . ARG A 1 85 ? -1.405 -19.337 2.334 1.00 96.25 85 ARG A CA 1
ATOM 628 C C . ARG A 1 85 ? -2.659 -20.144 2.663 1.00 96.25 85 ARG A C 1
ATOM 630 O O . ARG A 1 85 ? -2.839 -20.578 3.795 1.00 96.25 85 ARG A O 1
ATOM 637 N N . GLY A 1 86 ? -3.488 -20.388 1.647 1.00 97.56 86 GLY A N 1
ATOM 638 C CA . GLY A 1 86 ? -4.719 -21.169 1.788 1.00 97.56 86 GLY A CA 1
ATOM 639 C C . GLY A 1 86 ? -5.676 -20.552 2.808 1.00 97.56 86 GLY A C 1
ATOM 640 O O . GLY A 1 86 ? -5.801 -19.330 2.877 1.00 97.56 86 GLY A O 1
ATOM 641 N N . ASP A 1 87 ? -6.308 -21.402 3.612 1.00 98.38 87 ASP A N 1
ATOM 642 C CA . ASP A 1 87 ? -7.321 -21.003 4.595 1.00 98.38 87 ASP A CA 1
ATOM 643 C C . ASP A 1 87 ? -6.792 -19.984 5.619 1.00 98.38 87 ASP A C 1
ATOM 645 O O . ASP A 1 87 ? -7.523 -19.078 6.009 1.00 98.38 87 ASP A O 1
ATOM 649 N N . GLU A 1 88 ? -5.501 -20.051 5.977 1.00 98.06 88 GLU A N 1
ATOM 650 C CA . GLU A 1 88 ? -4.867 -19.076 6.879 1.00 98.06 88 GLU A CA 1
ATOM 651 C C . GLU A 1 88 ? -4.938 -17.647 6.317 1.00 98.06 88 GLU A C 1
ATOM 653 O O . GLU A 1 88 ? -5.153 -16.688 7.057 1.00 98.06 88 GLU A O 1
ATOM 658 N N . ALA A 1 89 ? -4.749 -17.486 5.003 1.00 97.56 89 ALA A N 1
ATOM 659 C CA . ALA A 1 89 ? -4.784 -16.171 4.370 1.00 97.56 89 ALA A CA 1
ATOM 660 C C . ALA A 1 89 ? -6.193 -15.570 4.399 1.00 97.56 89 ALA A C 1
ATOM 662 O O . ALA A 1 89 ? -6.342 -14.373 4.641 1.00 97.56 89 ALA A O 1
ATOM 663 N N . VAL A 1 90 ? -7.211 -16.408 4.181 1.00 97.75 90 VAL A N 1
ATOM 664 C CA . VAL A 1 90 ? -8.621 -16.001 4.220 1.00 97.75 90 VAL A CA 1
ATOM 665 C C . VAL A 1 90 ? -9.013 -15.604 5.640 1.00 97.75 90 VAL A C 1
ATOM 667 O O . VAL A 1 90 ? -9.526 -14.508 5.846 1.00 97.75 90 VAL A O 1
ATOM 670 N N . GLU A 1 91 ? -8.684 -16.438 6.630 1.00 98.06 91 GLU A N 1
ATOM 671 C CA . GLU A 1 91 ? -8.977 -16.152 8.037 1.00 98.06 91 GLU A CA 1
ATOM 672 C C . GLU A 1 91 ? -8.313 -14.847 8.500 1.00 98.06 91 GLU A C 1
ATOM 674 O O . GLU A 1 91 ? -8.954 -14.006 9.133 1.00 98.06 91 GLU A O 1
ATOM 679 N N . LEU A 1 92 ? -7.041 -14.628 8.145 1.00 96.69 92 LEU A N 1
ATOM 680 C CA . LEU A 1 92 ? -6.354 -13.382 8.472 1.00 96.69 92 LEU A CA 1
ATOM 681 C C . LEU A 1 92 ? -7.036 -12.168 7.829 1.00 96.69 92 LEU A C 1
ATOM 683 O O . LEU A 1 92 ? -7.179 -11.137 8.486 1.00 96.69 92 LEU A O 1
ATOM 687 N N . PHE A 1 93 ? -7.440 -12.273 6.562 1.00 95.12 93 PHE A N 1
ATOM 688 C CA . PHE A 1 93 ? -8.105 -11.184 5.851 1.00 95.12 93 PHE A CA 1
ATOM 689 C C . PHE A 1 93 ? -9.445 -10.815 6.502 1.00 95.12 93 PHE A C 1
ATOM 691 O O . PHE A 1 93 ? -9.693 -9.632 6.742 1.00 95.12 93 PHE A O 1
ATOM 698 N N . ASP A 1 94 ? -10.254 -11.807 6.884 1.00 95.75 94 ASP A N 1
ATOM 699 C CA . ASP A 1 94 ? -11.526 -11.596 7.585 1.00 95.75 94 ASP A CA 1
ATOM 700 C C . ASP A 1 94 ? -11.321 -10.918 8.950 1.00 95.75 94 ASP A C 1
ATOM 702 O O . ASP A 1 94 ? -12.032 -9.971 9.308 1.00 95.75 94 ASP A O 1
ATOM 706 N N . LEU A 1 95 ? -10.312 -11.357 9.712 1.00 96.25 95 LEU A N 1
ATOM 707 C CA . LEU A 1 95 ? -9.962 -10.757 11.002 1.00 96.25 95 LEU A CA 1
ATOM 708 C C . LEU A 1 95 ? -9.490 -9.308 10.848 1.00 96.25 95 LEU A C 1
ATOM 710 O O . LEU A 1 95 ? -9.924 -8.440 11.607 1.00 96.25 95 LEU A O 1
ATOM 714 N N . VAL A 1 96 ? -8.633 -9.029 9.863 1.00 95.00 96 VAL A N 1
ATOM 715 C CA . VAL A 1 96 ? -8.184 -7.664 9.557 1.00 95.00 96 VAL A CA 1
ATOM 716 C C . VAL A 1 96 ? -9.373 -6.794 9.166 1.00 95.00 96 VAL A C 1
ATOM 718 O O . VAL A 1 96 ? -9.539 -5.727 9.753 1.00 95.00 96 VAL A O 1
ATOM 721 N N . GLY A 1 97 ? -10.245 -7.267 8.271 1.00 92.75 97 GLY A N 1
ATOM 722 C CA . GLY A 1 97 ? -11.469 -6.566 7.878 1.00 92.75 97 GLY A CA 1
ATOM 723 C C . GLY A 1 97 ? -12.348 -6.211 9.080 1.00 92.75 97 GLY A C 1
ATOM 724 O O . GLY A 1 97 ? -12.847 -5.088 9.199 1.00 92.75 97 GLY A O 1
ATOM 725 N N . LYS A 1 98 ? -12.479 -7.131 10.043 1.00 93.62 98 LYS A N 1
ATOM 726 C CA . LYS A 1 98 ? -13.230 -6.873 11.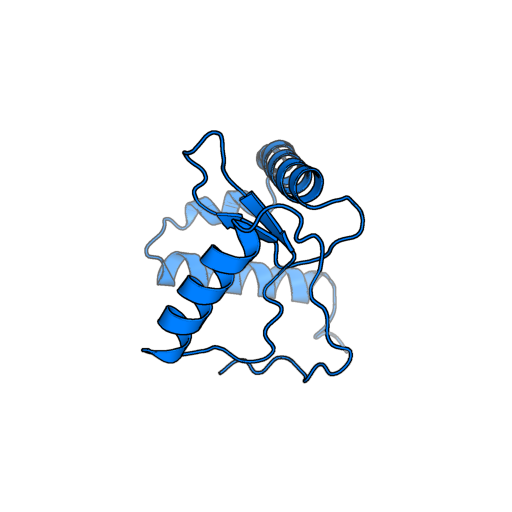275 1.00 93.62 98 LYS A CA 1
ATOM 727 C C . LYS A 1 98 ? -12.564 -5.829 12.171 1.00 93.62 98 LYS A C 1
ATOM 729 O O . LYS A 1 98 ? -13.261 -4.996 12.751 1.00 93.62 98 LYS A O 1
ATOM 734 N N . LEU A 1 99 ? -11.241 -5.876 12.309 1.00 93.44 99 LEU A N 1
ATOM 735 C CA . LEU A 1 99 ? -10.489 -4.924 13.124 1.00 93.44 99 LEU A CA 1
ATOM 736 C C . LEU A 1 99 ? -10.597 -3.508 12.559 1.00 93.44 99 LEU A C 1
ATOM 738 O O . LEU A 1 99 ? -10.948 -2.592 13.296 1.00 93.44 99 LEU A O 1
ATOM 742 N N . VAL A 1 100 ? -10.356 -3.336 11.260 1.00 90.75 100 VAL A N 1
ATOM 743 C CA . VAL A 1 100 ? -10.316 -2.005 10.631 1.00 90.75 100 VAL A CA 1
ATOM 744 C C . VAL A 1 100 ? -11.693 -1.343 10.598 1.00 90.75 100 VAL A C 1
ATOM 746 O O . VAL A 1 100 ? -11.789 -0.131 10.727 1.00 90.75 100 VAL A O 1
ATOM 749 N N . THR A 1 101 ? -12.770 -2.131 10.551 1.00 89.00 101 THR A N 1
ATOM 750 C CA . THR A 1 101 ? -14.152 -1.626 10.641 1.00 89.00 101 THR A CA 1
ATOM 751 C C . THR A 1 101 ? -14.663 -1.466 12.080 1.00 89.00 101 THR A C 1
ATOM 753 O O . THR A 1 101 ? -15.825 -1.113 12.287 1.00 89.00 101 THR A O 1
ATOM 756 N N . THR A 1 102 ? -13.841 -1.731 13.105 1.00 92.25 102 THR A N 1
ATOM 757 C CA . THR A 1 102 ? -14.252 -1.590 14.511 1.00 92.25 102 THR A CA 1
ATOM 758 C C . THR A 1 102 ? -14.115 -0.136 14.982 1.00 92.25 102 THR A C 1
ATOM 760 O O . THR A 1 102 ? -12.999 0.387 15.031 1.00 92.25 102 THR A O 1
ATOM 763 N N . PRO A 1 103 ? -15.210 0.521 15.420 1.00 90.56 103 PRO A N 1
ATOM 764 C CA . PRO A 1 103 ? -15.151 1.900 15.891 1.00 90.56 103 PRO A CA 1
ATOM 765 C C . PRO A 1 103 ? -14.195 2.083 17.075 1.00 90.56 103 PRO A C 1
ATOM 767 O O . PRO A 1 103 ? -14.253 1.343 18.057 1.00 90.56 103 PRO A O 1
ATOM 770 N N . GLY A 1 104 ? -13.350 3.113 17.004 1.00 90.06 104 GLY A N 1
ATOM 771 C CA . GLY A 1 104 ? -12.445 3.507 18.088 1.00 90.06 104 GLY A CA 1
ATOM 772 C C . GLY A 1 104 ? -11.128 2.728 18.165 1.00 90.06 104 GLY A C 1
ATOM 773 O O . GLY A 1 104 ? -10.310 3.034 19.031 1.00 90.06 104 GLY A O 1
ATOM 774 N N . LEU A 1 105 ? -10.888 1.758 17.278 1.00 91.94 105 LEU A N 1
ATOM 775 C CA . LEU A 1 105 ? -9.566 1.154 17.138 1.00 91.94 105 LEU A CA 1
ATOM 776 C C . LEU A 1 105 ? -8.638 2.116 16.383 1.00 91.94 105 LEU A C 1
ATOM 778 O O . LEU A 1 105 ? -8.981 2.574 15.298 1.00 91.94 105 LEU A O 1
ATOM 782 N N . SER A 1 106 ? -7.461 2.406 16.941 1.00 88.00 106 SER A N 1
ATOM 783 C CA . SER A 1 106 ? -6.468 3.276 16.286 1.00 88.00 106 SER A CA 1
ATOM 784 C C . SER A 1 106 ? -5.162 2.560 15.950 1.00 88.00 106 SER A C 1
ATOM 786 O O . SER A 1 106 ? -4.595 2.813 14.896 1.00 88.00 106 SER A O 1
ATOM 788 N N 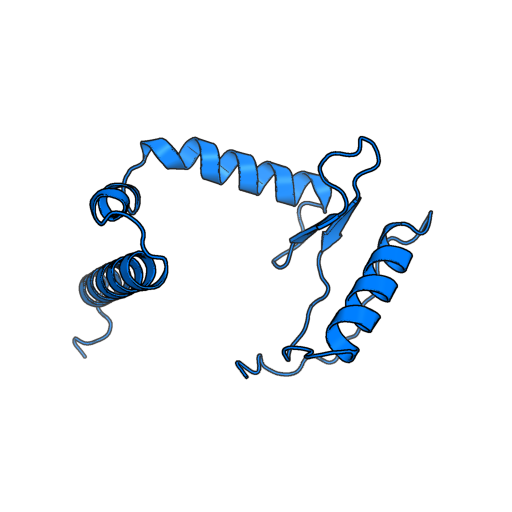. GLU A 1 107 ? -4.676 1.653 16.805 1.00 91.31 107 GLU A N 1
ATOM 789 C CA . GLU A 1 107 ? -3.416 0.945 16.548 1.00 91.31 107 GLU A CA 1
ATOM 790 C C . GLU A 1 107 ? -3.359 -0.415 17.257 1.00 91.31 107 GLU A C 1
ATOM 792 O O . GLU A 1 107 ? -3.771 -0.555 18.411 1.00 91.31 107 GLU A O 1
ATOM 797 N N . ILE A 1 108 ? -2.784 -1.412 16.575 1.00 90.88 108 ILE A N 1
ATOM 798 C CA . ILE A 1 108 ? -2.332 -2.679 17.162 1.00 90.88 108 ILE A CA 1
ATOM 799 C C . ILE A 1 108 ? -0.883 -2.899 16.734 1.00 90.88 108 ILE A C 1
ATOM 801 O O . ILE A 1 108 ? -0.576 -2.950 15.543 1.00 90.88 108 ILE A O 1
ATOM 805 N N . LYS A 1 109 ? 0.021 -3.069 17.703 1.00 90.62 109 LYS A N 1
ATOM 806 C CA . LYS A 1 109 ? 1.455 -3.202 17.434 1.00 90.62 109 LYS A CA 1
ATOM 807 C C . LYS A 1 109 ? 2.128 -4.195 18.370 1.00 90.62 109 LYS A C 1
ATOM 809 O O . LYS A 1 109 ? 1.841 -4.249 19.562 1.00 90.62 109 LYS A O 1
ATOM 814 N N . ARG A 1 110 ? 3.087 -4.946 17.820 1.00 89.50 110 ARG A N 1
ATOM 815 C CA . ARG A 1 110 ? 4.022 -5.799 18.569 1.00 89.50 110 ARG A CA 1
ATOM 816 C C . ARG A 1 110 ? 5.472 -5.433 18.248 1.00 89.50 110 ARG A C 1
ATOM 818 O O . ARG A 1 110 ? 5.772 -5.008 17.132 1.00 89.50 110 ARG A O 1
ATOM 825 N N . SER A 1 111 ? 6.366 -5.631 19.215 1.00 84.75 111 SER A N 1
ATOM 826 C CA . SER A 1 111 ? 7.786 -5.251 19.114 1.00 84.75 111 SER A CA 1
ATOM 827 C C . SER A 1 111 ? 8.631 -6.243 18.310 1.00 84.75 111 SER A C 1
ATOM 829 O O . SER A 1 111 ? 9.605 -5.850 17.677 1.00 84.75 111 SER A O 1
ATOM 831 N N . LEU A 1 112 ? 8.270 -7.530 18.331 1.00 77.06 112 LEU A N 1
ATOM 832 C CA . LEU A 1 112 ? 9.024 -8.586 17.656 1.00 77.06 112 LEU A CA 1
ATOM 833 C C . LEU A 1 112 ? 8.673 -8.637 16.163 1.00 77.06 112 LEU A C 1
ATOM 835 O O . LEU A 1 112 ? 7.513 -8.856 15.793 1.00 77.06 112 LEU A O 1
ATOM 839 N N . ARG A 1 113 ? 9.689 -8.471 15.313 1.00 80.31 113 ARG A N 1
ATOM 840 C CA . ARG A 1 113 ? 9.600 -8.599 13.854 1.00 80.31 113 ARG A CA 1
ATOM 841 C C . ARG A 1 113 ? 10.700 -9.546 13.374 1.00 80.31 113 ARG A C 1
ATOM 843 O O . ARG A 1 113 ? 11.863 -9.338 13.706 1.00 80.31 113 ARG A O 1
ATOM 850 N N . GLY A 1 114 ? 10.321 -10.590 12.640 1.00 86.19 114 GLY A N 1
ATOM 851 C CA . GLY A 1 114 ? 11.270 -11.409 11.883 1.00 86.19 114 GLY A CA 1
ATOM 852 C C . GLY A 1 114 ? 11.724 -10.683 10.614 1.00 86.19 114 GLY A C 1
ATOM 853 O O . GLY A 1 114 ? 11.095 -9.703 10.207 1.00 86.19 114 GLY A O 1
ATOM 854 N N . ALA A 1 115 ? 12.801 -11.163 9.992 1.00 91.94 115 ALA A N 1
ATOM 855 C CA . ALA A 1 115 ? 13.168 -10.727 8.646 1.00 91.94 115 ALA A CA 1
ATOM 856 C C . ALA A 1 115 ? 12.084 -11.152 7.631 1.00 91.94 115 ALA A C 1
ATOM 858 O O . ALA A 1 115 ? 11.394 -12.143 7.889 1.00 91.94 115 ALA A O 1
ATOM 859 N N . PRO A 1 116 ? 11.918 -10.432 6.503 1.00 91.62 116 PRO A N 1
ATOM 860 C CA . PRO A 1 116 ? 11.033 -10.871 5.430 1.00 91.62 116 PRO A CA 1
ATOM 861 C C . PRO A 1 116 ? 11.436 -12.249 4.890 1.00 91.62 116 PRO A C 1
ATOM 863 O O . PRO A 1 116 ? 12.584 -12.470 4.509 1.00 91.62 116 PRO A O 1
ATOM 866 N N . GLU A 1 117 ? 10.472 -13.160 4.846 1.00 94.44 117 GLU A N 1
ATOM 867 C CA . GLU A 1 117 ? 10.553 -14.483 4.243 1.00 94.44 117 GLU A CA 1
ATOM 868 C C . GLU A 1 117 ? 9.813 -14.437 2.903 1.00 94.44 117 GLU A C 1
ATOM 870 O O . GLU A 1 117 ? 8.579 -14.442 2.840 1.00 94.44 117 GLU A O 1
ATOM 875 N N . PHE A 1 118 ? 10.587 -14.353 1.823 1.00 85.88 118 PHE A N 1
ATOM 876 C CA . PHE A 1 118 ? 10.091 -14.444 0.453 1.00 85.88 118 PHE A CA 1
ATOM 877 C C . PHE A 1 118 ? 9.924 -15.938 0.153 1.00 85.88 118 PHE A C 1
ATOM 879 O O . PHE A 1 118 ? 10.920 -16.648 0.036 1.00 85.88 118 PHE A O 1
ATOM 886 N N . GLY A 1 119 ? 8.679 -16.416 0.250 1.00 78.50 119 GLY A N 1
ATOM 887 C CA . GLY A 1 119 ? 8.351 -17.836 0.434 1.00 78.50 119 GLY A CA 1
ATOM 888 C C . GLY A 1 119 ? 8.393 -18.714 -0.801 1.00 78.50 119 GLY A C 1
ATOM 889 O O . GLY A 1 119 ? 9.202 -18.474 -1.717 1.00 78.50 119 GLY A O 1
#